Protein AF-D5RIX9-F1 (afdb_monomer_lite)

Structure (mmCIF, N/CA/C/O backbone):
data_AF-D5RIX9-F1
#
_entry.id   AF-D5RIX9-F1
#
loop_
_atom_site.group_PDB
_atom_site.id
_atom_site.type_symbol
_atom_site.label_atom_id
_atom_site.label_alt_id
_atom_site.label_comp_id
_atom_site.label_asym_id
_atom_site.label_entity_id
_atom_site.label_seq_id
_atom_site.pdbx_PDB_ins_code
_atom_site.Cartn_x
_atom_site.Cartn_y
_atom_site.Cartn_z
_atom_site.occupancy
_atom_site.B_iso_or_equiv
_atom_site.auth_seq_id
_atom_site.auth_comp_id
_atom_site.auth_asym_id
_atom_site.auth_atom_id
_atom_site.pdbx_PDB_model_num
ATOM 1 N N . MET A 1 1 ? -9.727 5.732 -6.817 1.00 84.00 1 MET A N 1
ATOM 2 C CA . MET A 1 1 ? -8.250 5.688 -6.747 1.00 84.00 1 MET A CA 1
ATOM 3 C C . MET A 1 1 ? -7.707 7.032 -7.192 1.00 84.00 1 MET A C 1
ATOM 5 O O . MET A 1 1 ? -8.269 7.598 -8.123 1.00 84.00 1 MET A O 1
ATOM 9 N N . ALA A 1 2 ? -6.652 7.5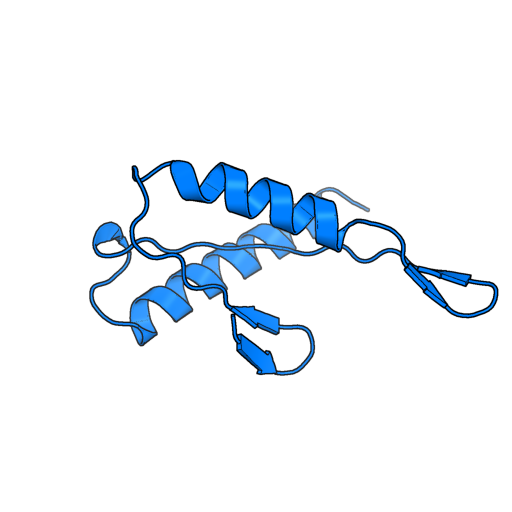25 -6.549 1.00 92.25 2 ALA A N 1
ATOM 10 C CA . ALA A 1 2 ? -5.945 8.736 -6.959 1.00 92.25 2 ALA A CA 1
ATOM 11 C C . ALA A 1 2 ? -4.423 8.518 -6.917 1.00 92.25 2 ALA A C 1
AT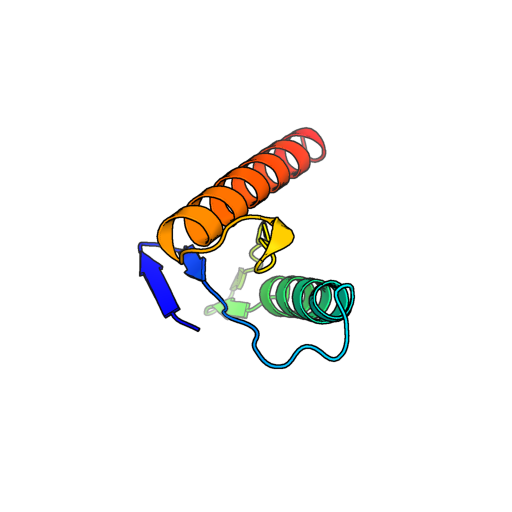OM 13 O O . ALA A 1 2 ? -3.942 7.684 -6.150 1.00 92.25 2 ALA A O 1
ATOM 14 N N . ARG A 1 3 ? -3.681 9.269 -7.740 1.00 93.94 3 ARG A N 1
ATOM 15 C CA . ARG A 1 3 ? -2.214 9.366 -7.684 1.00 93.94 3 ARG A CA 1
ATOM 16 C C . ARG A 1 3 ? -1.856 10.603 -6.864 1.00 93.94 3 ARG A C 1
ATOM 18 O O . ARG A 1 3 ? -2.352 11.682 -7.179 1.00 93.94 3 ARG A O 1
ATOM 25 N N . LEU A 1 4 ? -1.039 10.439 -5.827 1.00 87.75 4 LEU A N 1
ATOM 26 C CA . LEU A 1 4 ? -0.663 11.531 -4.919 1.00 87.75 4 LEU A CA 1
ATOM 27 C C . LEU A 1 4 ? 0.542 12.318 -5.454 1.00 87.75 4 LEU A C 1
ATOM 29 O O . LEU A 1 4 ? 0.590 13.541 -5.349 1.00 87.75 4 LEU A O 1
ATOM 33 N N . GLY A 1 5 ? 1.471 11.614 -6.098 1.00 88.88 5 GLY A N 1
ATOM 34 C CA . GLY A 1 5 ? 2.701 12.139 -6.682 1.00 88.88 5 GLY A CA 1
ATOM 35 C C . GLY A 1 5 ? 3.609 10.973 -7.064 1.00 88.88 5 GLY A C 1
ATOM 36 O O . GLY A 1 5 ? 3.351 9.855 -6.639 1.00 88.88 5 GLY A O 1
ATOM 37 N N . GLY A 1 6 ? 4.627 11.195 -7.905 1.00 92.50 6 GLY A N 1
ATOM 38 C CA . GLY A 1 6 ? 5.620 10.156 -8.226 1.00 92.50 6 GLY A CA 1
ATOM 39 C C . GLY A 1 6 ? 4.995 8.792 -8.550 1.00 92.50 6 GLY A C 1
ATOM 40 O O . GLY A 1 6 ? 4.137 8.697 -9.426 1.00 92.50 6 GLY A O 1
ATOM 41 N N . ASP A 1 7 ? 5.395 7.754 -7.836 1.00 92.44 7 ASP A N 1
ATOM 42 C CA . ASP A 1 7 ? 4.880 6.383 -7.894 1.00 92.44 7 ASP A CA 1
ATOM 43 C C . ASP A 1 7 ? 3.875 6.046 -6.769 1.00 92.44 7 ASP A C 1
ATOM 45 O O . ASP A 1 7 ? 3.551 4.879 -6.554 1.00 92.44 7 ASP A O 1
ATOM 49 N N . GLU A 1 8 ? 3.327 7.056 -6.087 1.00 93.94 8 GLU A N 1
ATOM 50 C CA . GLU A 1 8 ? 2.433 6.896 -4.938 1.00 93.94 8 GLU A CA 1
ATOM 51 C C . GLU A 1 8 ? 0.949 6.969 -5.322 1.00 93.94 8 GLU A C 1
ATOM 53 O O . GLU A 1 8 ? 0.469 7.908 -5.977 1.00 93.94 8 GLU A O 1
ATOM 58 N N . PHE A 1 9 ? 0.190 5.984 -4.841 1.00 94.81 9 PHE A N 1
ATOM 59 C CA . PHE A 1 9 ? -1.235 5.829 -5.110 1.00 94.81 9 PHE A CA 1
ATOM 60 C C . PHE A 1 9 ? -2.021 5.637 -3.817 1.00 94.81 9 PHE A C 1
ATOM 62 O O . PHE A 1 9 ? -1.569 4.964 -2.895 1.00 94.81 9 PHE A O 1
ATOM 69 N N . ILE A 1 10 ? -3.245 6.170 -3.788 1.00 95.25 10 ILE A N 1
ATOM 70 C CA . ILE A 1 10 ? -4.206 5.933 -2.712 1.00 95.25 10 ILE A CA 1
ATOM 71 C C . ILE A 1 10 ? -5.492 5.304 -3.248 1.00 95.25 10 ILE A C 1
ATOM 73 O O . ILE A 1 10 ? -6.059 5.712 -4.275 1.00 95.25 10 ILE A O 1
ATOM 77 N N . VAL A 1 11 ? -5.976 4.302 -2.520 1.00 95.25 11 VAL A N 1
ATOM 78 C CA . VAL A 1 11 ? -7.229 3.603 -2.796 1.00 95.25 11 VAL A CA 1
ATOM 79 C C . VAL A 1 11 ? -8.153 3.795 -1.600 1.00 95.25 11 VAL A C 1
ATOM 81 O O . VAL A 1 11 ? -7.810 3.434 -0.481 1.00 95.25 11 VAL A O 1
ATOM 84 N N . LEU A 1 12 ? -9.329 4.369 -1.850 1.00 95.3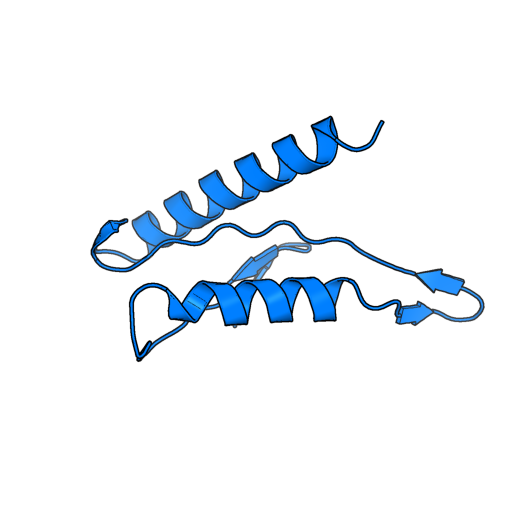8 12 LEU A N 1
ATOM 85 C CA . LEU A 1 12 ? -10.411 4.438 -0.875 1.00 95.38 12 LEU A CA 1
ATOM 86 C C . LEU A 1 12 ? -11.365 3.274 -1.138 1.00 95.38 12 LEU A C 1
ATOM 88 O O . LEU A 1 12 ? -11.885 3.154 -2.248 1.00 95.38 12 LEU A O 1
ATOM 92 N N . LEU A 1 13 ? -11.580 2.443 -0.122 1.00 94.56 13 LEU A N 1
ATOM 93 C CA . LEU A 1 13 ? -12.574 1.376 -0.138 1.00 94.56 13 LEU A CA 1
ATOM 94 C C . LEU A 1 13 ? -13.759 1.805 0.729 1.00 94.56 13 LEU A C 1
ATOM 96 O O . LEU A 1 13 ? -13.578 2.117 1.904 1.00 94.56 13 LEU A O 1
ATOM 100 N N . THR A 1 14 ? -14.954 1.832 0.147 1.00 93.06 14 THR A N 1
ATOM 101 C CA . THR A 1 14 ? -16.211 2.107 0.856 1.00 93.06 14 THR A CA 1
ATOM 102 C C . THR A 1 14 ? -17.053 0.841 0.929 1.00 93.06 14 THR A C 1
ATOM 104 O O . THR A 1 14 ? -16.788 -0.123 0.210 1.00 93.06 14 THR A O 1
ATOM 107 N N . ASP A 1 15 ? -18.048 0.839 1.818 1.00 89.81 15 ASP A N 1
ATOM 108 C CA . ASP A 1 15 ? -19.075 -0.210 1.891 1.00 89.81 15 ASP A CA 1
ATOM 109 C C . ASP A 1 15 ? -18.500 -1.629 2.026 1.00 89.81 15 ASP A C 1
ATOM 111 O O . ASP A 1 15 ? -18.982 -2.594 1.430 1.00 89.81 15 ASP A O 1
ATOM 115 N N . LEU A 1 16 ? -17.434 -1.755 2.822 1.00 88.69 16 LEU A N 1
ATOM 116 C CA . LEU A 1 16 ? -16.807 -3.041 3.090 1.00 88.69 16 LEU A CA 1
ATOM 117 C C . LEU A 1 16 ? -17.771 -3.943 3.886 1.00 88.69 16 LEU A C 1
ATOM 119 O O . LEU A 1 16 ? -18.242 -3.530 4.947 1.00 88.69 16 LEU A O 1
ATOM 123 N N . PRO A 1 17 ? -18.003 -5.197 3.449 1.00 87.88 17 PRO A N 1
ATOM 124 C CA . PRO A 1 17 ? -18.826 -6.170 4.174 1.00 87.88 17 PRO A CA 1
ATOM 125 C C . PRO A 1 17 ? -18.335 -6.473 5.597 1.00 87.88 17 PRO A C 1
ATOM 127 O O . PRO A 1 17 ? -19.105 -6.934 6.436 1.00 87.88 17 PRO A O 1
ATOM 130 N N . GLY A 1 18 ? -17.050 -6.237 5.874 1.00 86.81 18 GLY A N 1
ATOM 131 C CA . GLY A 1 18 ? -16.461 -6.375 7.197 1.00 86.81 18 GLY A CA 1
ATOM 132 C C . GLY A 1 18 ? -15.038 -5.813 7.277 1.00 86.81 18 GLY A C 1
ATOM 133 O O . GLY A 1 18 ? -14.411 -5.529 6.252 1.00 86.81 18 GLY A O 1
ATOM 134 N N . PRO A 1 19 ? -14.483 -5.691 8.497 1.00 80.12 19 PRO A N 1
ATOM 135 C CA . PRO A 1 19 ? -13.183 -5.063 8.743 1.00 80.12 19 PRO A CA 1
ATOM 136 C C . PRO A 1 19 ? -11.994 -5.872 8.209 1.00 80.12 19 PRO A C 1
ATOM 138 O O . PRO A 1 19 ? -10.868 -5.394 8.256 1.00 80.12 19 PRO A O 1
ATOM 141 N N . THR A 1 20 ? -12.210 -7.090 7.709 1.00 86.94 20 THR A N 1
ATOM 142 C CA . THR A 1 20 ? -11.158 -7.932 7.128 1.00 86.94 20 THR A CA 1
ATOM 143 C C . THR A 1 20 ? -11.200 -7.985 5.603 1.00 86.94 20 THR A C 1
ATOM 145 O O . THR A 1 20 ? -10.224 -8.426 5.003 1.00 86.94 20 THR A O 1
ATOM 148 N N . THR A 1 21 ? -12.267 -7.505 4.953 1.00 87.44 21 THR A N 1
ATOM 149 C CA . THR A 1 21 ? -12.440 -7.634 3.494 1.00 87.44 21 THR A CA 1
ATOM 150 C C . THR A 1 21 ? -11.374 -6.880 2.696 1.00 87.44 21 THR A C 1
ATOM 152 O O . THR A 1 21 ? -11.033 -7.283 1.585 1.00 87.44 21 THR A O 1
ATOM 155 N N . TRP A 1 22 ? -10.792 -5.822 3.266 1.00 91.69 22 TRP A N 1
ATOM 156 C CA . TRP A 1 22 ? -9.725 -5.061 2.618 1.00 91.69 22 TRP A CA 1
ATOM 157 C C . TRP A 1 22 ? -8.449 -5.886 2.380 1.00 91.69 22 TRP A C 1
ATOM 159 O O . TRP A 1 22 ? -7.728 -5.572 1.438 1.00 91.69 22 TRP A O 1
ATOM 169 N N . HIS A 1 23 ? -8.185 -6.949 3.158 1.00 92.06 23 HIS A N 1
ATOM 170 C CA . HIS A 1 23 ? -6.998 -7.794 2.962 1.00 92.06 23 HIS A CA 1
ATOM 171 C C . HIS A 1 23 ? -7.007 -8.449 1.579 1.00 92.06 23 HIS A C 1
ATOM 173 O O . HIS A 1 23 ? -6.032 -8.342 0.850 1.00 92.06 23 HIS A O 1
ATOM 179 N N . GLY A 1 24 ? -8.141 -9.024 1.161 1.00 92.81 24 GLY A N 1
ATOM 180 C CA . GLY A 1 24 ? -8.245 -9.643 -0.165 1.00 92.81 24 GLY A CA 1
ATOM 181 C C . GLY A 1 24 ? -8.079 -8.635 -1.307 1.00 92.81 24 GLY A C 1
ATOM 182 O O . GLY A 1 24 ? -7.532 -8.965 -2.358 1.00 92.81 24 GLY A O 1
ATOM 183 N N . VAL A 1 25 ? -8.502 -7.383 -1.095 1.00 93.12 25 VAL A N 1
ATOM 184 C CA . VAL A 1 25 ? -8.251 -6.296 -2.053 1.00 93.12 25 VAL A CA 1
ATOM 185 C C . VAL A 1 25 ? -6.764 -5.940 -2.086 1.00 93.12 25 VAL A C 1
ATOM 187 O O . VAL A 1 25 ? -6.208 -5.784 -3.170 1.00 93.12 25 VAL A O 1
ATOM 190 N N . ALA A 1 26 ? -6.111 -5.843 -0.926 1.00 93.06 26 ALA A N 1
ATOM 191 C CA . ALA A 1 26 ? -4.680 -5.571 -0.824 1.00 93.06 26 ALA A CA 1
ATOM 192 C C . ALA A 1 26 ? -3.837 -6.666 -1.497 1.00 93.06 26 ALA A C 1
ATOM 194 O O . ALA A 1 26 ? -2.974 -6.343 -2.312 1.00 93.06 26 ALA A O 1
ATOM 195 N N . ASP A 1 27 ? -4.140 -7.939 -1.237 1.00 93.81 27 ASP A N 1
ATOM 196 C CA . ASP A 1 27 ? -3.457 -9.083 -1.850 1.00 93.81 27 ASP A CA 1
ATOM 197 C C . ASP A 1 27 ? -3.584 -9.043 -3.374 1.00 93.81 27 ASP A C 1
ATOM 199 O O . ASP A 1 27 ? -2.593 -9.164 -4.096 1.00 93.81 27 ASP A O 1
ATOM 203 N N . ARG A 1 28 ? -4.797 -8.781 -3.879 1.00 94.81 28 ARG A N 1
ATOM 204 C CA . ARG A 1 28 ? -5.037 -8.687 -5.320 1.00 94.81 28 ARG A CA 1
ATOM 205 C C . ARG A 1 28 ? -4.305 -7.505 -5.955 1.00 94.81 28 ARG A C 1
ATOM 207 O O . ARG A 1 28 ? -3.811 -7.633 -7.073 1.00 94.81 28 ARG A O 1
ATOM 214 N N . LEU A 1 29 ? -4.233 -6.362 -5.272 1.00 94.19 29 LEU A N 1
ATOM 215 C CA . LEU A 1 29 ? -3.478 -5.201 -5.750 1.00 94.19 29 LEU A CA 1
ATOM 216 C C . LEU A 1 29 ? -1.983 -5.514 -5.846 1.00 94.19 29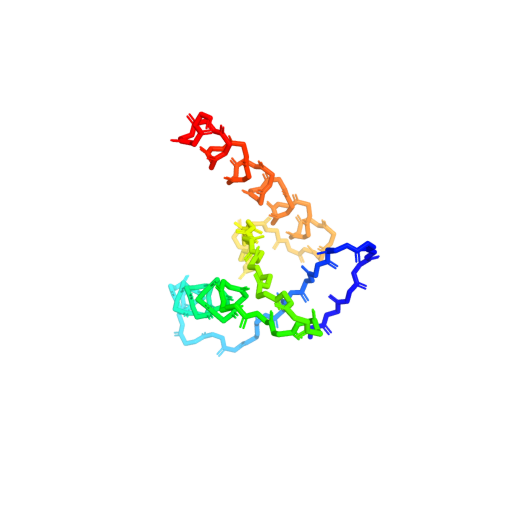 LEU A C 1
ATOM 218 O O . LEU A 1 29 ? -1.376 -5.223 -6.874 1.00 94.19 29 LEU A O 1
ATOM 222 N N . LEU A 1 30 ? -1.401 -6.137 -4.819 1.00 93.88 30 LEU A N 1
ATOM 223 C CA . LEU A 1 30 ? 0.011 -6.525 -4.823 1.00 93.88 30 LEU A CA 1
ATOM 224 C C . LEU A 1 30 ? 0.312 -7.562 -5.911 1.00 93.88 30 LEU A C 1
ATOM 226 O O . LEU A 1 30 ? 1.320 -7.436 -6.603 1.00 93.88 30 LEU A O 1
ATOM 230 N N . GLU A 1 31 ? -0.576 -8.540 -6.110 1.00 94.75 31 GLU A N 1
ATOM 231 C CA . GLU A 1 31 ? -0.452 -9.532 -7.182 1.00 94.75 31 GLU A CA 1
ATOM 232 C C . GLU A 1 31 ? -0.435 -8.862 -8.561 1.00 94.75 31 GLU A C 1
ATOM 234 O O . GLU A 1 31 ? 0.453 -9.135 -9.365 1.00 94.75 31 GLU A O 1
ATOM 239 N N . VAL A 1 32 ? -1.393 -7.966 -8.828 1.00 95.06 32 VAL A N 1
ATOM 240 C CA . VAL A 1 32 ? -1.516 -7.279 -10.122 1.00 95.06 32 VAL A CA 1
ATOM 241 C C . VAL A 1 32 ? -0.336 -6.341 -10.370 1.00 95.06 32 VAL A C 1
ATOM 243 O O . VAL A 1 32 ? 0.216 -6.348 -11.466 1.00 95.06 32 VAL A O 1
ATOM 246 N N . VAL A 1 33 ? 0.088 -5.563 -9.369 1.00 93.38 33 VAL A N 1
ATOM 247 C CA . VAL A 1 33 ? 1.257 -4.674 -9.500 1.00 93.38 33 VAL A CA 1
ATOM 248 C C . VAL A 1 33 ? 2.541 -5.474 -9.724 1.00 93.38 33 VAL A C 1
ATOM 250 O O . VAL A 1 33 ? 3.408 -5.046 -10.482 1.00 93.38 33 VAL A O 1
ATOM 253 N N . GLY A 1 34 ? 2.642 -6.651 -9.106 1.00 93.88 34 GLY A N 1
ATOM 254 C CA . GLY A 1 34 ? 3.762 -7.566 -9.276 1.00 93.88 34 GLY A CA 1
ATOM 255 C C . GLY A 1 34 ? 3.802 -8.283 -10.625 1.00 93.88 34 GLY A C 1
ATOM 256 O O . GLY A 1 34 ? 4.770 -9.002 -10.876 1.00 93.88 34 GLY A O 1
ATOM 257 N N . GLN A 1 35 ? 2.800 -8.135 -11.499 1.00 96.00 35 GLN A N 1
ATOM 258 C CA . GLN A 1 35 ? 2.842 -8.758 -12.821 1.00 96.00 35 GLN A CA 1
ATOM 259 C C . GLN A 1 35 ? 3.880 -8.066 -13.717 1.00 96.00 35 GLN A C 1
ATOM 261 O O . GLN A 1 35 ? 3.927 -6.835 -13.771 1.00 96.00 35 GLN A O 1
ATOM 266 N N . PRO A 1 36 ? 4.714 -8.826 -14.452 1.00 95.94 36 PRO A N 1
ATOM 267 C CA . PRO A 1 36 ? 5.666 -8.221 -15.366 1.00 95.94 36 PRO A CA 1
ATOM 268 C C . PRO A 1 36 ? 4.974 -7.465 -16.503 1.00 95.94 36 PRO A C 1
ATOM 270 O O . PRO A 1 36 ? 4.014 -7.958 -17.095 1.00 95.94 36 PRO A O 1
ATOM 273 N N . VAL A 1 37 ? 5.522 -6.309 -16.859 1.00 95.31 37 VAL A N 1
ATOM 274 C CA . VAL A 1 37 ? 5.102 -5.500 -18.004 1.00 95.31 37 VAL A CA 1
ATOM 275 C C . VAL A 1 37 ? 6.161 -5.550 -19.101 1.00 95.31 37 VAL A C 1
ATOM 277 O O . VAL A 1 37 ? 7.367 -5.553 -18.832 1.00 95.31 37 VAL A O 1
ATOM 280 N N . GLU A 1 38 ? 5.719 -5.607 -20.355 1.00 96.88 38 GLU A N 1
ATOM 281 C CA . GLU A 1 38 ? 6.617 -5.577 -21.509 1.00 96.88 38 GLU A CA 1
ATOM 282 C C . GLU A 1 38 ? 6.952 -4.129 -21.879 1.00 96.88 38 GLU A C 1
ATOM 284 O O . GLU A 1 38 ? 6.070 -3.287 -22.042 1.00 96.88 38 GLU A O 1
ATOM 289 N N . TYR A 1 39 ? 8.245 -3.836 -22.003 1.00 95.12 39 TYR A N 1
ATOM 290 C CA . TYR A 1 39 ? 8.769 -2.532 -22.392 1.00 95.12 39 TYR A CA 1
ATOM 291 C C . TYR A 1 39 ? 9.844 -2.720 -23.466 1.00 95.12 39 TYR A C 1
ATOM 293 O O . TYR A 1 39 ? 11.030 -2.916 -23.182 1.00 95.12 39 TYR A O 1
ATOM 301 N N . GLY A 1 40 ? 9.4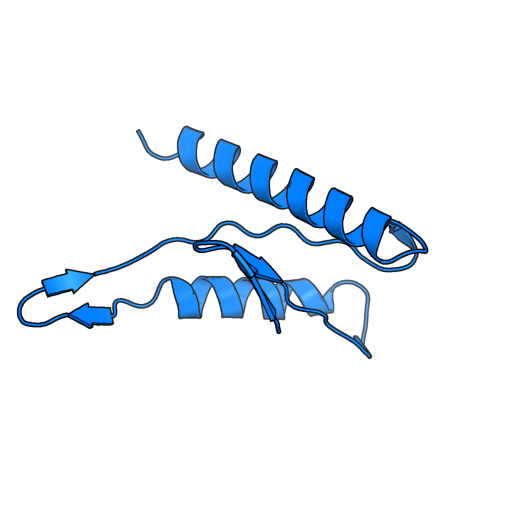08 -2.717 -24.728 1.00 95.31 40 GLY A N 1
ATOM 302 C CA . GLY A 1 40 ? 10.263 -3.060 -25.862 1.00 95.31 40 GLY A CA 1
ATOM 303 C C . GLY A 1 40 ? 10.807 -4.490 -25.723 1.00 95.31 40 GLY A C 1
ATOM 304 O O . GLY A 1 40 ? 10.011 -5.414 -25.577 1.00 95.31 40 GLY A O 1
ATOM 305 N N . PRO A 1 41 ? 12.137 -4.703 -25.746 1.00 95.38 41 PRO A N 1
ATOM 306 C CA . PRO A 1 41 ? 12.728 -6.029 -25.557 1.00 95.38 41 PRO A CA 1
ATOM 307 C C . PRO A 1 41 ? 12.822 -6.451 -24.081 1.00 95.38 41 PRO A C 1
ATOM 309 O O . PRO A 1 41 ? 13.255 -7.565 -23.789 1.00 95.38 41 PRO A O 1
ATOM 312 N N . HIS A 1 42 ? 12.485 -5.564 -23.141 1.00 96.12 42 HIS A N 1
ATOM 313 C CA . HIS A 1 42 ? 12.623 -5.818 -21.713 1.00 96.12 42 HIS A CA 1
ATOM 314 C C . HIS A 1 42 ? 11.304 -6.279 -21.099 1.00 96.12 42 HIS A C 1
ATOM 316 O O . HIS A 1 42 ? 10.227 -5.802 -21.453 1.00 96.12 42 HIS A O 1
ATOM 322 N N . ARG A 1 43 ? 11.412 -7.161 -20.106 1.00 96.38 43 ARG A N 1
ATOM 323 C CA . ARG A 1 43 ? 10.323 -7.506 -19.197 1.00 96.38 43 ARG A CA 1
ATOM 324 C C . ARG A 1 43 ? 10.650 -6.906 -17.837 1.00 96.38 43 ARG A C 1
ATOM 326 O O . ARG A 1 43 ? 11.608 -7.328 -17.193 1.00 96.38 43 ARG A O 1
ATOM 333 N N . LEU A 1 44 ? 9.896 -5.886 -17.448 1.00 95.62 44 LEU A N 1
ATOM 334 C CA . LEU A 1 44 ? 10.094 -5.158 -16.200 1.00 95.62 44 LEU A CA 1
ATOM 335 C C . LEU A 1 44 ? 9.094 -5.658 -15.168 1.00 95.62 44 LEU A C 1
ATOM 337 O O . LEU A 1 44 ? 7.936 -5.899 -15.490 1.00 95.62 44 LEU A O 1
ATOM 341 N N . GLN A 1 45 ? 9.535 -5.793 -13.926 1.00 94.50 45 GLN A N 1
ATOM 342 C CA . GLN A 1 45 ? 8.674 -6.149 -12.810 1.00 94.50 45 GLN A CA 1
ATOM 343 C C . GLN A 1 45 ? 8.929 -5.156 -11.686 1.00 94.50 45 GLN A C 1
ATOM 345 O O . GLN A 1 45 ? 10.081 -4.866 -11.361 1.00 94.50 45 GLN A O 1
ATOM 350 N N . VAL A 1 46 ? 7.854 -4.627 -11.114 1.00 91.88 46 VAL A N 1
ATOM 351 C CA . VAL A 1 46 ? 7.921 -3.723 -9.969 1.00 91.88 46 VAL A CA 1
ATOM 352 C C . VAL A 1 46 ? 7.242 -4.376 -8.776 1.00 91.88 46 VAL A C 1
ATOM 354 O O . VAL A 1 46 ? 6.270 -5.110 -8.919 1.00 91.88 46 VAL A O 1
ATOM 357 N N . GLY A 1 47 ? 7.782 -4.127 -7.589 1.00 91.25 47 GLY A N 1
ATOM 358 C CA . GLY A 1 47 ? 7.108 -4.444 -6.337 1.00 91.25 47 GLY A CA 1
ATOM 359 C C . GLY A 1 47 ? 6.407 -3.206 -5.792 1.00 91.25 47 GLY A C 1
ATOM 360 O O . GLY A 1 47 ? 6.847 -2.082 -6.035 1.00 91.25 47 GLY A O 1
ATOM 361 N N . ALA A 1 48 ? 5.364 -3.413 -4.997 1.00 92.94 48 ALA A N 1
ATOM 362 C CA . ALA A 1 48 ? 4.733 -2.360 -4.213 1.00 92.94 48 ALA A CA 1
ATOM 363 C C . ALA A 1 48 ? 4.778 -2.694 -2.723 1.00 92.94 48 ALA A C 1
ATOM 365 O O . ALA A 1 48 ? 4.878 -3.852 -2.319 1.00 92.94 48 ALA A O 1
ATOM 366 N N . SER A 1 49 ? 4.700 -1.652 -1.907 1.00 94.50 49 SER A N 1
ATOM 367 C CA . SER A 1 49 ? 4.453 -1.760 -0.474 1.00 94.50 49 SER A CA 1
ATOM 368 C C . SER A 1 49 ? 3.132 -1.071 -0.185 1.00 94.50 49 SER A C 1
ATOM 370 O O . SER A 1 49 ? 2.808 -0.065 -0.813 1.00 94.50 49 SER A O 1
ATOM 372 N N . LEU A 1 50 ? 2.351 -1.641 0.726 1.00 94.94 50 LEU A N 1
ATOM 373 C CA . LEU A 1 50 ? 1.001 -1.186 1.020 1.00 94.94 50 LEU A CA 1
ATOM 374 C C . LEU A 1 50 ? 0.846 -0.999 2.524 1.00 94.94 50 LEU A C 1
ATOM 376 O O . LEU A 1 50 ? 1.276 -1.839 3.311 1.00 94.94 50 LEU A O 1
ATOM 380 N N . GLY A 1 51 ? 0.194 0.094 2.901 1.00 95.44 51 GLY A N 1
ATOM 381 C CA . GLY A 1 51 ? -0.308 0.342 4.244 1.00 95.44 51 GLY A CA 1
ATOM 382 C C . GLY A 1 51 ? -1.774 0.738 4.167 1.00 95.44 51 GLY A C 1
ATOM 383 O O . GLY A 1 51 ? -2.207 1.369 3.203 1.00 95.44 51 GLY A O 1
ATOM 384 N N . ALA A 1 52 ? -2.551 0.328 5.164 1.00 95.56 52 ALA A N 1
ATOM 385 C CA . ALA A 1 52 ? -3.989 0.561 5.217 1.00 95.56 52 ALA A CA 1
ATOM 386 C C . ALA A 1 52 ? -4.379 1.211 6.544 1.00 95.56 52 ALA A C 1
ATOM 388 O O . ALA A 1 52 ? -3.753 0.949 7.571 1.00 95.56 52 ALA A O 1
ATOM 389 N N . ALA A 1 53 ? -5.436 2.020 6.520 1.00 96.31 53 ALA A N 1
ATOM 390 C CA . ALA A 1 53 ? -6.083 2.586 7.697 1.00 96.31 53 ALA A CA 1
ATOM 391 C C . ALA A 1 53 ? -7.604 2.426 7.571 1.00 96.31 53 ALA A C 1
ATOM 393 O O . ALA A 1 53 ? -8.159 2.609 6.486 1.00 96.31 53 ALA A O 1
ATOM 394 N N . LEU A 1 54 ? -8.270 2.065 8.666 1.00 95.25 54 LEU A N 1
ATOM 395 C CA . LEU A 1 54 ? -9.702 1.809 8.732 1.00 95.25 54 LEU A CA 1
ATOM 396 C C . LEU A 1 54 ? -10.409 2.936 9.475 1.00 95.25 54 LEU A C 1
ATOM 398 O O . LEU A 1 54 ? -10.058 3.290 10.598 1.00 95.25 54 LEU A O 1
ATOM 402 N N . TYR A 1 55 ? -11.463 3.461 8.866 1.00 94.69 55 TYR A N 1
ATOM 403 C CA . TYR A 1 55 ? -12.410 4.317 9.562 1.00 94.69 55 TYR A CA 1
ATOM 404 C C . TYR A 1 55 ? -13.437 3.461 10.330 1.00 94.69 55 TYR A C 1
ATOM 406 O O . TYR A 1 55 ? -13.981 2.521 9.743 1.00 94.69 55 TYR A O 1
ATOM 414 N N . PRO A 1 56 ? -13.793 3.808 11.582 1.00 94.12 56 PRO A N 1
ATOM 415 C CA . PRO A 1 56 ? -13.259 4.911 12.392 1.00 94.12 56 PRO A CA 1
ATOM 416 C C . PRO A 1 56 ? -12.055 4.532 13.280 1.00 94.12 56 PRO A C 1
ATOM 418 O O . PRO A 1 56 ? -11.600 5.363 14.062 1.00 94.12 56 PRO A O 1
ATOM 421 N N . GLN A 1 57 ? -11.565 3.289 13.223 1.00 94.44 57 GLN A N 1
ATOM 422 C CA . GLN A 1 57 ? -10.596 2.732 14.180 1.00 94.44 57 GLN A CA 1
ATOM 423 C C . GLN A 1 57 ? -9.249 3.468 14.186 1.00 94.44 57 GLN A C 1
ATOM 425 O O . GLN A 1 57 ? -8.665 3.673 15.246 1.00 94.44 57 GLN A O 1
ATOM 430 N N . ASP A 1 58 ? -8.782 3.885 13.012 1.00 96.25 58 ASP A N 1
ATOM 431 C CA . ASP A 1 58 ? -7.481 4.523 12.808 1.00 96.25 58 ASP A CA 1
ATOM 432 C C . ASP A 1 58 ? -7.582 6.051 12.676 1.00 96.25 58 ASP A C 1
ATOM 434 O O . ASP A 1 58 ? -6.576 6.737 12.506 1.00 96.25 58 ASP A O 1
ATOM 438 N N . GLY A 1 59 ? -8.792 6.609 12.747 1.00 97.44 59 GLY A N 1
ATOM 439 C CA . GLY A 1 59 ? -9.029 8.041 12.620 1.00 97.44 59 GLY A CA 1
ATOM 440 C C . GLY A 1 59 ? -10.445 8.363 12.161 1.00 97.44 59 GLY A C 1
ATOM 441 O O . GLY A 1 59 ? -11.116 7.548 11.532 1.00 97.44 59 GLY A O 1
ATOM 442 N N . GLN A 1 60 ? -10.891 9.582 12.466 1.00 97.50 60 GLN A N 1
ATOM 443 C CA . GLN A 1 60 ? -12.226 10.071 12.095 1.00 97.50 60 GLN A CA 1
ATOM 444 C C . GLN A 1 60 ? -12.203 11.093 10.950 1.00 97.50 60 GLN A C 1
ATOM 446 O O . GLN A 1 60 ? -13.257 11.526 10.494 1.00 97.50 60 GLN A O 1
ATOM 451 N N . ASP A 1 61 ? -11.016 11.465 10.471 1.00 97.38 61 ASP A N 1
ATOM 452 C CA . ASP A 1 61 ? -10.820 12.410 9.378 1.00 97.38 61 ASP A CA 1
ATOM 453 C C . ASP A 1 61 ? -9.829 11.864 8.341 1.00 97.38 61 ASP A C 1
ATOM 455 O O . ASP A 1 61 ? -8.947 11.055 8.647 1.00 97.38 61 ASP A O 1
ATOM 459 N N . ALA A 1 62 ? -9.973 12.327 7.097 1.00 95.50 62 ALA A N 1
ATOM 460 C CA . ALA A 1 62 ? -9.175 11.850 5.973 1.00 95.50 62 ALA A CA 1
ATOM 461 C C . ALA A 1 62 ? -7.670 12.074 6.180 1.00 95.50 62 ALA A C 1
ATOM 463 O O . ALA A 1 62 ? -6.875 11.199 5.848 1.00 95.50 62 ALA A O 1
ATOM 464 N N . ALA A 1 63 ? -7.270 13.208 6.762 1.00 96.75 63 ALA A N 1
ATOM 465 C CA . ALA A 1 63 ? -5.858 13.517 6.956 1.00 96.75 63 ALA A CA 1
ATOM 466 C C . ALA A 1 63 ? -5.210 12.553 7.962 1.00 96.75 63 ALA A C 1
ATOM 468 O O . ALA A 1 63 ? -4.084 12.107 7.750 1.00 96.75 63 ALA A O 1
ATOM 469 N N . THR A 1 64 ? -5.918 12.192 9.034 1.00 98.06 64 THR A N 1
ATOM 470 C CA . THR A 1 64 ? -5.459 11.190 10.004 1.00 98.06 64 THR A CA 1
ATOM 471 C C . THR A 1 64 ? -5.363 9.802 9.379 1.00 98.06 64 THR A C 1
ATOM 473 O O . THR A 1 64 ? -4.323 9.161 9.516 1.00 98.06 64 THR A O 1
ATOM 476 N N . LEU A 1 65 ? -6.381 9.365 8.631 1.00 97.94 65 LEU A N 1
ATOM 477 C CA . LEU A 1 65 ? -6.364 8.062 7.955 1.00 97.94 65 LEU A CA 1
ATOM 478 C C . LEU A 1 65 ? -5.221 7.956 6.937 1.00 97.94 65 LEU A C 1
ATOM 480 O O . LEU A 1 65 ? -4.512 6.953 6.914 1.00 97.94 65 LEU A O 1
ATOM 484 N N . MET A 1 66 ? -4.998 9.005 6.140 1.00 96.44 66 MET A N 1
ATOM 485 C CA . MET A 1 66 ? -3.895 9.051 5.178 1.00 96.44 66 MET A CA 1
ATOM 486 C C . MET A 1 66 ? -2.534 8.949 5.872 1.00 96.44 66 MET A C 1
ATOM 488 O O . MET A 1 66 ? -1.710 8.144 5.452 1.00 96.44 66 MET A O 1
ATOM 492 N N . ARG A 1 67 ? -2.314 9.693 6.968 1.00 97.38 67 ARG A N 1
ATOM 493 C CA . ARG A 1 67 ? -1.065 9.607 7.747 1.00 97.38 67 ARG A CA 1
ATOM 494 C C . ARG A 1 67 ? -0.829 8.213 8.334 1.00 97.38 67 ARG A C 1
ATOM 496 O O . ARG A 1 67 ? 0.302 7.741 8.333 1.00 97.38 67 ARG A O 1
ATOM 503 N N . GLN A 1 68 ? -1.876 7.556 8.837 1.00 98.19 68 GLN A N 1
ATOM 504 C CA . GLN A 1 68 ? -1.769 6.198 9.386 1.00 98.19 68 GLN A CA 1
ATOM 505 C C . GLN A 1 68 ? -1.455 5.164 8.300 1.00 98.19 68 GLN A C 1
ATOM 507 O O . GLN A 1 68 ? -0.587 4.312 8.491 1.00 98.19 68 GLN A O 1
ATOM 512 N N . ALA A 1 69 ? -2.139 5.244 7.155 1.00 96.75 69 ALA A N 1
ATOM 513 C CA . ALA A 1 69 ? -1.892 4.357 6.023 1.00 96.75 69 ALA A CA 1
ATOM 514 C C . ALA A 1 69 ? -0.464 4.524 5.481 1.00 96.75 69 ALA A C 1
ATOM 516 O O . ALA A 1 69 ? 0.214 3.527 5.242 1.00 96.75 69 ALA A O 1
ATOM 517 N N . ASP A 1 70 ? 0.009 5.766 5.362 1.00 95.56 70 ASP A N 1
ATOM 518 C CA . ASP A 1 70 ? 1.362 6.091 4.910 1.00 95.56 70 ASP A CA 1
ATOM 519 C C . ASP A 1 70 ? 2.444 5.550 5.859 1.00 95.56 70 ASP A C 1
ATOM 521 O O . ASP A 1 70 ? 3.341 4.823 5.434 1.00 95.56 70 ASP A O 1
ATOM 525 N N . GLY A 1 71 ? 2.302 5.782 7.171 1.00 96.38 71 GLY A N 1
ATOM 526 C CA . GLY A 1 71 ? 3.235 5.245 8.169 1.00 96.38 71 GLY A CA 1
ATOM 527 C C . GLY A 1 71 ? 3.353 3.717 8.106 1.00 96.38 71 GLY A C 1
ATOM 528 O O . GLY A 1 71 ? 4.456 3.174 8.072 1.00 96.38 71 GLY A O 1
ATOM 529 N N . ARG A 1 72 ? 2.219 3.014 7.984 1.00 96.50 72 ARG A N 1
ATOM 530 C CA . ARG A 1 72 ? 2.193 1.546 7.850 1.00 96.50 72 ARG A CA 1
ATOM 531 C C . ARG A 1 72 ? 2.783 1.061 6.525 1.00 96.50 72 ARG A C 1
ATOM 533 O O . ARG A 1 72 ? 3.419 0.011 6.495 1.00 96.50 72 ARG A O 1
ATOM 540 N N . MET A 1 73 ? 2.586 1.805 5.436 1.00 95.19 73 MET A N 1
ATOM 541 C CA . MET A 1 73 ? 3.183 1.502 4.131 1.00 95.19 73 MET A CA 1
ATOM 542 C C . MET A 1 73 ? 4.704 1.604 4.208 1.00 95.19 73 MET A C 1
ATOM 544 O O . MET A 1 73 ? 5.416 0.718 3.730 1.00 95.19 73 MET A O 1
ATOM 548 N N . TYR A 1 74 ? 5.195 2.651 4.865 1.00 94.00 74 TYR A N 1
ATOM 549 C CA . TYR A 1 74 ? 6.616 2.877 5.053 1.00 94.00 74 TYR A CA 1
ATOM 550 C C . TYR A 1 74 ? 7.264 1.801 5.939 1.00 94.00 74 TYR A C 1
ATOM 552 O O . TYR A 1 74 ? 8.331 1.282 5.597 1.00 94.00 74 TYR A O 1
ATOM 560 N N . ASP A 1 75 ? 6.592 1.378 7.013 1.00 94.38 75 ASP A N 1
ATOM 561 C CA . ASP A 1 75 ? 7.021 0.234 7.827 1.00 94.38 75 ASP A CA 1
ATOM 562 C C . ASP A 1 75 ? 7.055 -1.066 7.004 1.00 94.38 75 ASP A C 1
ATOM 564 O O . ASP A 1 75 ? 8.039 -1.810 7.045 1.00 94.38 75 ASP A O 1
ATOM 568 N N . ALA A 1 76 ? 6.030 -1.319 6.181 1.00 92.69 76 ALA A N 1
ATOM 569 C CA . ALA A 1 76 ? 5.998 -2.471 5.281 1.00 92.69 76 ALA A CA 1
ATOM 570 C C . ALA A 1 76 ? 7.155 -2.444 4.266 1.00 92.69 76 ALA A C 1
ATOM 572 O O . ALA A 1 76 ? 7.809 -3.465 4.038 1.00 92.69 76 ALA A O 1
ATOM 573 N N . LYS A 1 77 ? 7.460 -1.271 3.697 1.00 91.44 77 LYS A N 1
ATOM 574 C CA . LYS A 1 77 ? 8.581 -1.074 2.766 1.00 91.44 77 LYS A CA 1
ATOM 575 C C . LYS A 1 77 ? 9.923 -1.394 3.422 1.00 91.44 77 LYS A C 1
ATOM 577 O O . LYS A 1 77 ? 10.749 -2.079 2.819 1.00 91.44 77 LYS A O 1
ATOM 582 N N . ARG A 1 78 ? 10.138 -0.928 4.657 1.00 90.31 78 ARG A N 1
ATOM 583 C CA . ARG A 1 78 ? 11.361 -1.194 5.433 1.00 90.31 78 ARG A CA 1
ATOM 584 C C . ARG A 1 78 ? 11.531 -2.678 5.750 1.00 90.31 78 ARG A C 1
ATOM 586 O O . ARG A 1 78 ? 12.629 -3.212 5.596 1.00 90.31 78 ARG A O 1
ATOM 593 N N . ASN A 1 79 ? 10.448 -3.352 6.129 1.00 80.81 79 ASN A N 1
ATOM 594 C CA . ASN A 1 79 ? 10.476 -4.786 6.417 1.00 80.81 79 ASN A CA 1
ATOM 595 C C . ASN A 1 79 ? 10.805 -5.615 5.165 1.00 80.81 79 ASN A C 1
ATOM 597 O O . ASN A 1 79 ? 11.623 -6.527 5.242 1.00 80.81 79 ASN A O 1
ATOM 601 N N . LEU A 1 80 ? 10.257 -5.256 3.999 1.00 74.44 80 LEU A N 1
ATOM 602 C CA . LEU A 1 80 ? 10.602 -5.898 2.722 1.00 74.44 80 LEU A CA 1
ATOM 603 C C . LEU A 1 80 ? 12.079 -5.703 2.349 1.00 74.44 80 LEU A C 1
ATOM 605 O O . LEU A 1 80 ? 12.739 -6.661 1.955 1.00 74.44 80 LEU A O 1
ATOM 609 N N . ALA A 1 81 ? 12.612 -4.491 2.528 1.00 62.53 81 ALA A N 1
ATOM 610 C CA . ALA A 1 81 ? 14.024 -4.191 2.277 1.00 62.53 81 ALA A CA 1
ATOM 611 C C . ALA A 1 81 ? 14.986 -4.919 3.234 1.00 62.53 81 ALA A C 1
ATOM 613 O O . ALA A 1 81 ? 16.156 -5.079 2.919 1.00 62.53 81 ALA A O 1
ATOM 614 N N . THR A 1 82 ? 14.505 -5.364 4.397 1.00 53.88 82 THR A N 1
ATOM 615 C CA . THR A 1 82 ? 15.320 -6.112 5.369 1.00 53.88 82 THR A CA 1
ATOM 616 C C . THR A 1 82 ? 15.377 -7.612 5.037 1.00 53.88 82 THR A C 1
ATOM 618 O O . THR A 1 82 ? 16.285 -8.308 5.482 1.00 53.88 82 THR A O 1
ATOM 621 N N . ILE A 1 83 ? 14.419 -8.122 4.252 1.00 48.66 83 ILE A N 1
ATOM 622 C CA . ILE A 1 83 ? 14.284 -9.550 3.909 1.00 48.66 83 ILE A CA 1
ATOM 623 C C . ILE A 1 83 ? 14.986 -9.902 2.583 1.00 48.66 83 ILE A C 1
ATOM 625 O O . ILE A 1 83 ? 15.344 -11.060 2.372 1.00 48.66 83 ILE A O 1
ATOM 629 N N . LEU A 1 84 ? 15.223 -8.925 1.704 1.00 39.53 84 LEU A N 1
ATOM 630 C CA . LEU A 1 84 ? 15.970 -9.105 0.455 1.00 39.53 84 LEU A CA 1
ATOM 631 C C . LEU A 1 84 ? 17.342 -8.404 0.566 1.00 39.53 84 LEU A C 1
ATOM 633 O O . LEU A 1 84 ? 17.349 -7.173 0.607 1.00 39.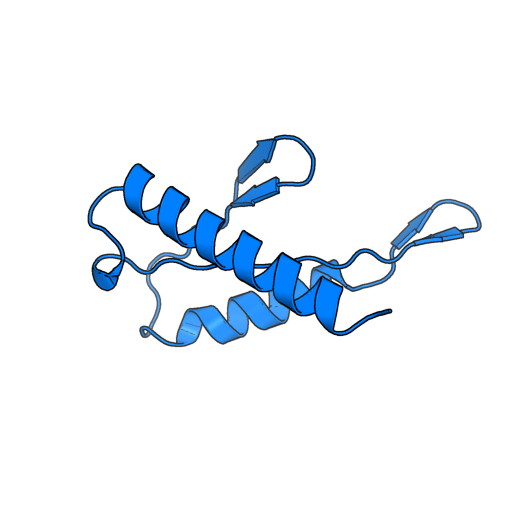53 84 LEU A O 1
ATOM 637 N N . PRO A 1 85 ? 18.471 -9.143 0.660 1.00 40.66 85 PRO A N 1
ATOM 638 C CA . PRO A 1 85 ? 19.819 -8.567 0.634 1.00 40.66 85 PRO A CA 1
ATOM 639 C C . PRO A 1 85 ? 20.217 -8.029 -0.747 1.00 40.66 85 PRO A C 1
ATOM 641 O O . PRO A 1 85 ? 19.704 -8.548 -1.768 1.00 40.66 85 PRO A O 1
#

Foldseek 3Di:
DDAPDDPDDDDDDPPDPDPCSVVVVVVVVQVVLQAWDDDPPDTDGDGAFWFFFDPPPQHDDPVSRVVRRVVRSVVRVVVVVVVPD

Organism: NCBI:txid525371

Radius of gyration: 14.64 Å; chains: 1; bounding box: 39×23×40 Å

pLDDT: mean 90.76, std 11.36, range [39.53, 98.19]

Sequence (85 aa):
MARLGGDEFIVLLTDLPGPTTWHGVADRLLEVVGQPVEYGPHRLQVGASLGAALYPQDGQDAATLMRQADGRMYDAKRNLATILP

InterPro domains:
  IPR000160 GGDEF domain [PF00990] (2-79)
  IPR000160 GGDEF domain [PS50887] (1-85)
  IPR000160 GGDEF domain [TIGR00254] (2-79)
  IPR000160 GGDEF domain [cd01949] (2-79)
  IPR029787 Nucleotide cyclase [SSF55073] (2-79)
  IPR043128 Reverse transcriptase/Diguanylate cyclase domain [G3DSA:3.30.70.270] (1-83)
  IPR052163 Diguanylate Cyclase/Regulatory Protein [PTHR46663] (2-79)

Secondary structure (DSSP, 8-state):
-EEEETTEEE----S-SSTTHHHHHHHHHHHHHTS-EEETTEEE----------TTTT-SSHHHHHHHHHHHHHHHHHHHHHH--